Protein AF-A0A6I9VFE9-F1 (afdb_monomer_lite)

Radius of gyration: 20.97 Å; chains: 1; bounding box: 44×27×62 Å

Foldseek 3Di:
DVVPDDCPDPVNPPDDDPDDDDPDPDDPVRVVVLVPQAADPQLLVLLLVLLLVLVVLVVPPPDPVCVVVNVVSNVVSVVVSVVSLVVVVVVVSHDNVNSVVSNVNSNVVSVVCVVVVD

Sequence (118 aa):
MTDGTTCNDTVNADRYIEEFICTGNATPRMLKQMSLSFPSGHASFACFAMVYITVYLEKRMTWERCKMVKHFIQFLLLMFAWYTGLTRISDSQHHTTDVLAGSAIGAFYAIVLIRTLW

Secondary structure (DSSP, 8-state):
-TTS--TTSGGGTT---------S---HHHHHHHH--SS-HHHHHHHHHHHHHHHHHHHH---GGGHHHHHHHHHHHHHHHHHHHHHHHHTTSS-HHHHHHHHHHHHHHHHHHHHHH-

pLDDT: mean 72.45, std 9.39, range [44.44, 87.0]

Structure (mmCIF, N/CA/C/O backbone):
data_AF-A0A6I9VFE9-F1
#
_entry.id   AF-A0A6I9VFE9-F1
#
loop_
_atom_site.group_PDB
_atom_site.id
_atom_site.type_symbol
_atom_site.label_atom_id
_atom_site.label_alt_id
_atom_site.label_comp_id
_atom_site.label_asym_id
_atom_site.label_entity_id
_atom_site.label_seq_id
_atom_site.pdbx_PDB_ins_code
_atom_site.Cartn_x
_atom_site.Cartn_y
_atom_site.Cartn_z
_atom_site.occupancy
_atom_site.B_iso_or_equiv
_atom_site.auth_seq_id
_atom_site.auth_comp_id
_atom_site.auth_asym_id
_atom_site.auth_atom_id
_atom_site.pdbx_PDB_model_num
ATOM 1 N N . MET A 1 1 ? 20.873 -0.799 -29.988 1.00 65.56 1 MET A N 1
ATOM 2 C CA . MET A 1 1 ? 20.860 -2.277 -29.880 1.00 65.56 1 MET A CA 1
ATOM 3 C C . MET A 1 1 ? 22.196 -2.832 -30.356 1.00 65.56 1 MET A C 1
ATOM 5 O O . MET A 1 1 ? 23.015 -2.046 -30.826 1.00 65.56 1 MET A O 1
ATOM 9 N N . THR A 1 2 ? 22.433 -4.135 -30.217 1.00 67.56 2 THR A N 1
ATOM 10 C CA . THR A 1 2 ? 23.605 -4.839 -30.780 1.00 67.56 2 THR A CA 1
ATOM 11 C C . THR A 1 2 ? 23.714 -4.658 -32.301 1.00 67.56 2 THR A C 1
ATOM 13 O O . THR A 1 2 ? 24.816 -4.491 -32.811 1.00 67.56 2 THR A O 1
ATOM 16 N N . ASP A 1 3 ? 22.574 -4.519 -32.985 1.00 73.00 3 ASP A N 1
ATOM 17 C CA . ASP A 1 3 ? 22.470 -4.295 -34.437 1.00 73.00 3 ASP A CA 1
ATOM 18 C C . ASP A 1 3 ? 22.594 -2.819 -34.878 1.00 73.00 3 ASP A C 1
ATOM 20 O O . ASP A 1 3 ? 22.368 -2.484 -36.038 1.00 73.00 3 ASP A O 1
ATOM 24 N N . GLY A 1 4 ? 22.907 -1.894 -33.962 1.00 73.94 4 GLY A N 1
ATOM 25 C CA . GLY A 1 4 ? 23.059 -0.463 -34.276 1.00 73.94 4 GLY A CA 1
ATOM 26 C C . GLY A 1 4 ? 21.755 0.299 -34.558 1.00 73.94 4 GLY A C 1
ATOM 27 O O . GLY A 1 4 ? 21.775 1.527 -34.604 1.00 73.94 4 GLY A O 1
ATOM 28 N N . THR A 1 5 ? 20.617 -0.388 -34.669 1.00 77.94 5 THR A N 1
ATOM 29 C CA . THR A 1 5 ? 19.294 0.241 -34.788 1.00 77.94 5 THR A CA 1
ATOM 30 C C . THR A 1 5 ? 18.862 0.921 -33.487 1.00 77.94 5 THR A C 1
ATOM 32 O O . THR A 1 5 ? 19.332 0.593 -32.383 1.00 77.94 5 THR A O 1
ATOM 35 N N . THR A 1 6 ? 17.938 1.867 -33.622 1.00 77.38 6 THR A N 1
ATOM 36 C CA . THR A 1 6 ? 17.351 2.655 -32.534 1.00 77.38 6 THR A CA 1
ATOM 37 C C . THR A 1 6 ? 15.871 2.323 -32.336 1.00 77.38 6 THR A C 1
ATOM 39 O O . THR A 1 6 ? 15.223 1.733 -33.199 1.00 77.38 6 THR A O 1
ATOM 42 N N . CYS A 1 7 ? 15.306 2.735 -31.196 1.00 72.38 7 CYS A N 1
ATOM 43 C CA . CYS A 1 7 ? 13.876 2.567 -30.905 1.00 72.38 7 CYS A CA 1
ATOM 44 C C . CYS A 1 7 ? 12.956 3.404 -31.817 1.00 72.38 7 CYS A C 1
ATOM 46 O O . CYS A 1 7 ? 11.743 3.268 -31.726 1.00 72.38 7 CYS A O 1
ATOM 48 N N . ASN A 1 8 ? 13.517 4.284 -32.656 1.00 76.38 8 ASN A N 1
ATOM 49 C CA . ASN A 1 8 ? 12.765 5.121 -33.592 1.00 76.38 8 ASN A CA 1
ATOM 50 C C . ASN A 1 8 ? 12.681 4.509 -35.003 1.00 76.38 8 ASN A C 1
ATOM 52 O O . ASN A 1 8 ? 11.995 5.045 -35.871 1.00 76.38 8 ASN A O 1
ATOM 56 N N . ASP A 1 9 ? 13.390 3.404 -35.247 1.00 81.38 9 ASP A N 1
ATOM 57 C CA . ASP A 1 9 ? 13.343 2.712 -36.529 1.00 81.38 9 ASP A CA 1
ATOM 58 C C . ASP A 1 9 ? 12.048 1.904 -36.649 1.00 81.38 9 ASP A C 1
ATOM 60 O O . ASP A 1 9 ? 11.660 1.179 -35.732 1.00 81.38 9 ASP A O 1
ATOM 64 N N . THR A 1 10 ? 11.400 1.964 -37.814 1.00 79.06 10 THR A N 1
ATOM 65 C CA . THR A 1 10 ? 10.149 1.234 -38.100 1.00 79.06 10 THR A CA 1
ATOM 66 C C . THR A 1 10 ? 10.295 -0.285 -37.974 1.00 79.06 10 THR A C 1
ATOM 68 O O . THR A 1 10 ? 9.312 -0.979 -37.743 1.00 79.06 10 THR A O 1
ATOM 71 N N . VAL A 1 11 ? 11.524 -0.803 -38.066 1.00 76.31 11 VAL A N 1
ATOM 72 C CA . VAL A 1 11 ? 11.877 -2.219 -37.854 1.00 76.31 11 VAL A CA 1
ATOM 73 C C . VAL A 1 11 ? 11.676 -2.655 -36.393 1.00 76.31 11 VAL A C 1
ATOM 75 O O . VAL A 1 11 ? 11.444 -3.835 -36.122 1.00 76.31 11 VAL A O 1
ATOM 78 N N . ASN A 1 12 ? 11.739 -1.697 -35.464 1.00 72.25 12 ASN A N 1
ATOM 79 C CA . ASN A 1 12 ? 11.589 -1.895 -34.024 1.00 72.25 12 ASN A CA 1
ATOM 80 C C . ASN A 1 12 ? 10.240 -1.386 -33.490 1.00 72.25 12 ASN A C 1
ATOM 82 O O . ASN A 1 12 ? 10.003 -1.460 -32.285 1.00 72.25 12 ASN A O 1
ATOM 86 N N . ALA A 1 13 ? 9.350 -0.891 -34.358 1.00 72.94 13 ALA A N 1
ATOM 87 C CA . ALA A 1 13 ? 7.990 -0.537 -33.967 1.00 72.94 13 ALA A CA 1
ATOM 88 C C . ALA A 1 13 ? 7.231 -1.800 -33.513 1.00 72.94 13 ALA A C 1
ATOM 90 O O . ALA A 1 13 ? 7.292 -2.836 -34.173 1.00 72.94 13 ALA A O 1
ATOM 91 N N . ASP A 1 14 ? 6.559 -1.720 -32.360 1.00 70.69 14 ASP A N 1
ATOM 92 C CA . ASP A 1 14 ? 5.779 -2.799 -31.724 1.00 70.69 14 ASP A CA 1
ATOM 93 C C . ASP A 1 14 ? 6.543 -4.093 -31.378 1.00 70.69 14 ASP A C 1
ATOM 95 O O . ASP A 1 14 ? 5.938 -5.115 -31.041 1.00 70.69 14 ASP A O 1
ATOM 99 N N . ARG A 1 15 ? 7.881 -4.069 -31.403 1.00 72.12 15 ARG A N 1
ATOM 100 C CA . ARG A 1 15 ? 8.713 -5.209 -30.999 1.00 72.12 15 ARG A CA 1
ATOM 101 C C . ARG A 1 15 ? 9.185 -5.078 -29.558 1.00 72.12 15 ARG A C 1
ATOM 103 O O . ARG A 1 15 ? 9.679 -4.036 -29.138 1.00 72.12 15 ARG A O 1
ATOM 110 N N . TYR A 1 16 ? 9.079 -6.174 -28.810 1.00 67.50 16 TYR A N 1
ATOM 111 C CA . TYR A 1 16 ? 9.686 -6.279 -27.489 1.00 67.50 16 TYR A CA 1
ATOM 112 C C . TYR A 1 16 ? 11.200 -6.467 -27.640 1.00 67.50 16 TYR A C 1
ATOM 114 O O . TYR A 1 16 ? 11.651 -7.374 -28.338 1.00 67.50 16 TYR A O 1
ATOM 122 N N . ILE A 1 17 ? 11.980 -5.574 -27.031 1.00 70.50 17 ILE A N 1
ATOM 123 C CA . ILE A 1 17 ? 13.437 -5.518 -27.185 1.00 70.50 17 ILE A CA 1
ATOM 124 C C . ILE A 1 17 ? 14.071 -6.090 -25.922 1.00 70.50 17 ILE A C 1
ATOM 126 O O . ILE A 1 17 ? 14.070 -5.447 -24.874 1.00 70.50 17 ILE A O 1
ATOM 130 N N . GLU A 1 18 ? 14.621 -7.295 -26.030 1.00 69.12 18 GLU A N 1
ATOM 131 C CA . GLU A 1 18 ? 15.289 -7.978 -24.914 1.00 69.12 18 GLU A CA 1
ATOM 132 C C . GLU A 1 18 ? 16.775 -7.603 -24.817 1.00 69.12 18 GLU A C 1
ATOM 134 O O . GLU A 1 18 ? 17.320 -7.478 -23.721 1.00 69.12 18 GLU A O 1
ATOM 139 N N . GLU A 1 19 ? 17.421 -7.350 -25.959 1.00 68.94 19 GLU A N 1
ATOM 140 C CA . GLU A 1 19 ? 18.846 -7.030 -26.038 1.00 68.94 19 GLU A CA 1
ATOM 141 C C . GLU A 1 19 ? 19.082 -5.539 -26.300 1.00 68.94 19 GLU A C 1
ATOM 143 O O . GLU A 1 19 ? 18.986 -5.029 -27.422 1.00 68.94 19 GLU A O 1
ATOM 148 N N . PHE A 1 20 ? 19.443 -4.813 -25.244 1.00 71.75 20 PHE A N 1
ATOM 149 C CA . PHE A 1 20 ? 19.849 -3.416 -25.336 1.00 71.75 20 PHE A CA 1
ATOM 150 C C . PHE A 1 20 ? 21.112 -3.152 -24.516 1.00 71.75 20 PHE A C 1
ATOM 152 O O . PHE A 1 20 ? 21.334 -3.723 -23.451 1.00 71.75 20 PHE A O 1
ATOM 159 N N . ILE A 1 21 ? 21.949 -2.249 -25.025 1.00 69.94 21 ILE A N 1
ATOM 160 C CA . ILE A 1 21 ? 23.149 -1.782 -24.335 1.00 69.94 21 ILE A CA 1
ATOM 161 C C . ILE A 1 21 ? 22.813 -0.422 -23.729 1.00 69.94 21 ILE A C 1
ATOM 163 O O . ILE A 1 21 ? 22.579 0.545 -24.455 1.00 69.94 21 ILE A O 1
ATOM 167 N N . CYS A 1 22 ? 22.771 -0.349 -22.399 1.00 68.31 22 CYS A N 1
ATOM 168 C CA . CYS A 1 22 ? 22.639 0.919 -21.688 1.00 68.31 22 CYS A CA 1
ATOM 169 C C . CYS A 1 22 ? 23.935 1.725 -21.840 1.00 68.31 22 CYS A C 1
ATOM 171 O O . CYS A 1 22 ? 24.976 1.332 -21.325 1.00 68.31 22 CYS A O 1
ATOM 173 N N . THR A 1 23 ? 23.866 2.869 -22.520 1.00 71.31 23 THR A N 1
ATOM 174 C CA . THR A 1 23 ? 24.986 3.819 -22.660 1.00 71.31 23 THR A CA 1
ATOM 175 C C . THR A 1 23 ? 25.121 4.770 -21.465 1.00 71.31 23 THR A C 1
ATOM 177 O O . THR A 1 23 ? 26.096 5.513 -21.368 1.00 71.31 23 THR A O 1
ATOM 180 N N . GLY A 1 24 ? 24.153 4.760 -20.543 1.00 68.25 24 GLY A N 1
ATOM 181 C CA . GLY A 1 24 ? 24.204 5.521 -19.298 1.00 68.25 24 GLY A CA 1
ATOM 182 C C . GLY A 1 24 ? 25.145 4.887 -18.272 1.00 68.25 24 GLY A C 1
ATOM 183 O O . GLY A 1 24 ? 25.306 3.670 -18.232 1.00 68.25 24 GLY A O 1
ATOM 184 N N . ASN A 1 25 ? 25.722 5.712 -17.394 1.00 71.81 25 ASN A N 1
ATOM 185 C CA . ASN A 1 25 ? 26.590 5.286 -16.290 1.00 71.81 25 ASN A CA 1
ATOM 186 C C . ASN A 1 25 ? 25.761 4.626 -15.160 1.00 71.81 25 ASN A C 1
ATOM 188 O O . ASN A 1 25 ? 25.691 5.114 -14.031 1.00 71.81 25 ASN A O 1
ATOM 192 N N . ALA A 1 26 ? 25.020 3.571 -15.498 1.00 66.38 26 ALA A N 1
ATOM 193 C CA . ALA A 1 26 ? 24.091 2.895 -14.610 1.00 66.38 26 ALA A CA 1
ATOM 194 C C . ALA A 1 26 ? 24.828 1.820 -13.809 1.00 66.38 26 ALA A C 1
ATOM 196 O O . ALA A 1 26 ? 25.444 0.908 -14.357 1.00 66.38 26 ALA A O 1
ATOM 197 N N . THR A 1 27 ? 24.740 1.905 -12.484 1.00 75.38 27 THR A N 1
ATOM 198 C CA . THR A 1 27 ? 25.266 0.850 -11.614 1.00 75.38 27 THR A CA 1
ATOM 199 C C . THR A 1 27 ? 24.436 -0.435 -11.763 1.00 75.38 27 THR A C 1
ATOM 201 O O . THR A 1 27 ? 23.233 -0.366 -12.032 1.00 75.38 27 THR A O 1
ATOM 204 N N . PRO A 1 28 ? 25.011 -1.628 -11.516 1.00 71.06 28 PRO A N 1
ATOM 205 C CA . PRO A 1 28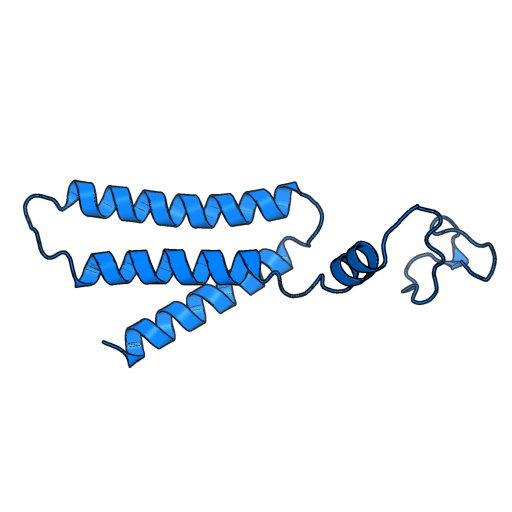 ? 24.279 -2.899 -11.598 1.00 71.06 28 PRO A CA 1
ATOM 206 C C . PRO A 1 28 ? 23.049 -2.958 -10.674 1.00 71.06 28 PRO A C 1
ATOM 208 O O . PRO A 1 28 ? 22.082 -3.662 -10.962 1.00 71.06 28 PRO A O 1
ATOM 211 N N . ARG A 1 29 ? 23.037 -2.171 -9.587 1.00 62.72 29 ARG A N 1
ATOM 212 C CA . ARG A 1 29 ? 21.851 -1.987 -8.735 1.00 62.72 29 ARG A CA 1
ATOM 213 C C . ARG A 1 29 ? 20.700 -1.292 -9.462 1.00 62.72 29 ARG A C 1
ATOM 215 O O . ARG A 1 29 ? 19.563 -1.725 -9.311 1.00 62.72 29 ARG A O 1
ATOM 222 N N . MET A 1 30 ? 20.984 -0.258 -10.252 1.00 62.47 30 MET A N 1
ATOM 223 C CA . MET A 1 30 ? 19.962 0.477 -11.004 1.00 62.47 30 MET A CA 1
ATOM 224 C C . MET A 1 30 ? 19.346 -0.396 -12.102 1.00 62.47 30 MET A C 1
ATOM 226 O O . MET A 1 30 ? 18.128 -0.424 -12.235 1.00 62.47 30 MET A O 1
ATOM 230 N N . LEU A 1 31 ? 20.162 -1.188 -12.806 1.00 67.31 31 LEU A N 1
ATOM 231 C CA . LEU A 1 31 ? 19.686 -2.146 -13.816 1.00 67.31 31 LEU A CA 1
ATOM 232 C C . LEU A 1 31 ? 18.778 -3.232 -13.212 1.00 67.31 31 LEU A C 1
ATOM 234 O O . LEU A 1 31 ? 17.743 -3.582 -13.781 1.00 67.31 31 LEU A O 1
ATOM 238 N N . LYS A 1 32 ? 19.118 -3.733 -12.017 1.00 65.06 32 LYS A N 1
ATOM 239 C CA . LYS A 1 32 ? 18.267 -4.691 -11.295 1.00 65.06 32 LYS A CA 1
ATOM 240 C C . LYS A 1 32 ? 16.954 -4.064 -10.816 1.00 65.06 32 LYS A C 1
ATOM 242 O O . LYS A 1 32 ? 15.925 -4.725 -10.791 1.00 65.06 32 LYS A O 1
ATOM 247 N N . GLN A 1 33 ? 16.976 -2.792 -10.436 1.00 59.78 33 GLN A N 1
ATOM 248 C CA . GLN A 1 33 ? 15.782 -2.084 -9.982 1.00 59.78 33 GLN A CA 1
ATOM 249 C C . GLN A 1 33 ? 14.823 -1.764 -11.140 1.00 59.78 33 GLN A C 1
ATOM 251 O O . GLN A 1 33 ? 13.615 -1.846 -10.953 1.00 59.78 33 GLN A O 1
ATOM 256 N N . MET A 1 34 ? 15.350 -1.494 -12.339 1.00 58.75 34 MET A N 1
ATOM 257 C CA . MET A 1 34 ? 14.564 -1.294 -13.568 1.00 58.75 34 MET A CA 1
ATOM 258 C C . MET A 1 34 ? 13.928 -2.583 -14.114 1.00 58.75 34 MET A C 1
ATOM 260 O O . MET A 1 34 ? 12.940 -2.514 -14.834 1.00 58.75 34 MET A O 1
ATOM 264 N N . SER A 1 35 ? 14.480 -3.756 -13.785 1.00 58.97 35 SER A N 1
ATOM 265 C CA . SER A 1 35 ? 13.918 -5.063 -14.176 1.00 58.97 35 SER A CA 1
ATOM 266 C C . SER A 1 35 ? 12.896 -5.608 -13.172 1.00 58.97 35 SER A C 1
ATOM 268 O O . SER A 1 35 ? 12.175 -6.554 -13.477 1.00 58.97 35 SER A O 1
ATOM 270 N N . LEU A 1 36 ? 12.789 -5.000 -11.986 1.00 56.25 36 LEU A N 1
ATOM 271 C CA . LEU A 1 36 ? 11.845 -5.368 -10.925 1.00 56.25 36 LEU A CA 1
ATOM 272 C C . LEU A 1 36 ? 10.607 -4.459 -10.927 1.00 56.25 36 LEU A C 1
ATOM 274 O O . LEU A 1 36 ? 10.153 -4.001 -9.879 1.00 56.25 36 LEU A O 1
ATOM 278 N N . SER A 1 37 ? 10.056 -4.196 -12.111 1.00 49.91 37 SER A N 1
ATOM 279 C CA . SER A 1 37 ? 8.913 -3.292 -12.275 1.00 49.91 37 SER A CA 1
ATOM 280 C C . SER A 1 37 ? 7.589 -3.867 -11.768 1.00 49.91 37 SER A C 1
ATOM 282 O O . SER A 1 37 ? 6.630 -3.121 -11.594 1.00 49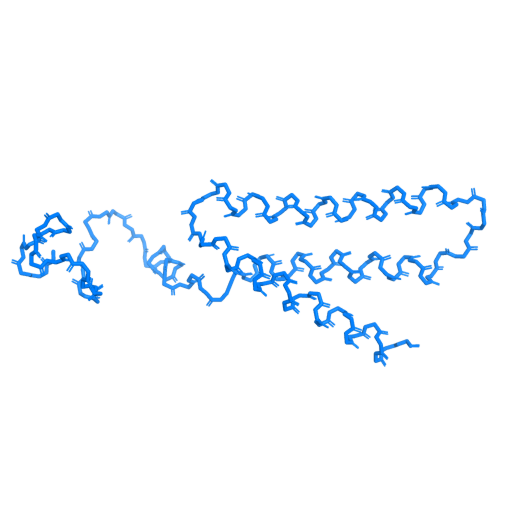.91 37 SER A O 1
ATOM 284 N N . PHE A 1 38 ? 7.527 -5.173 -11.483 1.00 44.44 38 PHE A N 1
ATOM 285 C CA . PHE A 1 38 ? 6.289 -5.842 -11.105 1.00 44.44 38 PHE A CA 1
ATOM 286 C C . PHE A 1 38 ? 6.478 -6.842 -9.960 1.00 44.44 38 PHE A C 1
ATOM 288 O O . PHE A 1 38 ? 7.282 -7.766 -10.106 1.00 44.44 38 PHE A O 1
ATOM 295 N N . PRO A 1 39 ? 5.700 -6.756 -8.861 1.00 52.47 39 PRO A N 1
ATOM 296 C CA . PRO A 1 39 ? 4.837 -5.657 -8.399 1.00 52.47 39 PRO A CA 1
ATOM 297 C C . PRO A 1 39 ? 5.577 -4.661 -7.476 1.00 52.47 39 PRO A C 1
ATOM 299 O O . PRO A 1 39 ? 6.578 -4.995 -6.843 1.00 52.47 39 PRO A O 1
ATOM 302 N N . SER A 1 40 ? 5.052 -3.437 -7.329 1.00 55.25 40 SER A N 1
ATOM 303 C CA . SER A 1 40 ? 5.624 -2.427 -6.422 1.00 55.25 40 SER A CA 1
ATOM 304 C C . SER A 1 40 ? 5.474 -2.827 -4.946 1.00 55.25 40 SER A C 1
ATOM 306 O O . SER A 1 40 ? 4.437 -2.594 -4.320 1.00 55.25 40 SER A O 1
ATOM 308 N N . GLY A 1 41 ? 6.538 -3.386 -4.360 1.00 62.81 41 GLY A N 1
ATOM 309 C CA . GLY A 1 41 ? 6.570 -3.799 -2.950 1.00 62.81 41 GLY A CA 1
ATOM 310 C C . GLY A 1 41 ? 6.310 -2.656 -1.956 1.00 62.81 41 GLY A C 1
ATOM 311 O O . GLY A 1 41 ? 5.717 -2.864 -0.898 1.00 62.81 41 GLY A O 1
ATOM 312 N N . HIS A 1 42 ? 6.692 -1.423 -2.309 1.00 66.44 42 HIS A N 1
ATOM 313 C CA . HIS A 1 42 ? 6.398 -0.241 -1.494 1.00 66.44 42 HIS A CA 1
ATOM 314 C C . HIS A 1 42 ? 4.902 0.097 -1.481 1.00 66.44 42 HIS A C 1
ATOM 316 O O . HIS A 1 42 ? 4.374 0.443 -0.425 1.00 66.44 42 HIS A O 1
ATOM 322 N N . ALA A 1 43 ? 4.216 -0.024 -2.624 1.00 65.50 43 ALA A N 1
ATOM 323 C CA . ALA A 1 43 ? 2.782 0.246 -2.717 1.00 65.50 43 ALA A CA 1
ATOM 324 C C . ALA A 1 43 ? 1.959 -0.826 -1.983 1.00 65.50 43 ALA A C 1
ATOM 326 O O . ALA A 1 43 ? 1.045 -0.490 -1.227 1.00 65.50 43 ALA A O 1
ATOM 327 N N . SER A 1 44 ? 2.319 -2.105 -2.137 1.00 68.44 44 SER A N 1
ATOM 328 C CA . SER A 1 44 ? 1.627 -3.204 -1.453 1.00 68.44 44 SER A CA 1
ATOM 329 C C . SER A 1 44 ? 1.808 -3.147 0.067 1.00 68.44 44 SER A C 1
ATOM 331 O O . SER A 1 44 ? 0.829 -3.297 0.798 1.00 68.44 44 SER A O 1
ATOM 333 N N . PHE A 1 45 ? 3.026 -2.878 0.560 1.00 74.62 45 PHE A N 1
ATOM 334 C CA . PHE A 1 45 ? 3.296 -2.769 1.999 1.00 74.62 45 PHE A CA 1
ATOM 335 C C . PHE A 1 45 ? 2.584 -1.568 2.634 1.00 74.62 45 PHE A C 1
ATOM 337 O O . PHE A 1 45 ? 1.947 -1.716 3.677 1.00 74.62 45 PHE A O 1
ATOM 344 N N . ALA A 1 46 ? 2.646 -0.395 1.993 1.00 76.56 46 ALA A N 1
ATOM 345 C CA . ALA A 1 46 ? 1.977 0.804 2.491 1.00 76.56 46 ALA A CA 1
ATOM 346 C C . ALA A 1 46 ? 0.453 0.616 2.550 1.00 76.56 46 ALA A C 1
ATOM 348 O O . ALA A 1 46 ? -0.168 0.935 3.564 1.00 76.56 46 ALA A O 1
ATOM 349 N N . CYS A 1 47 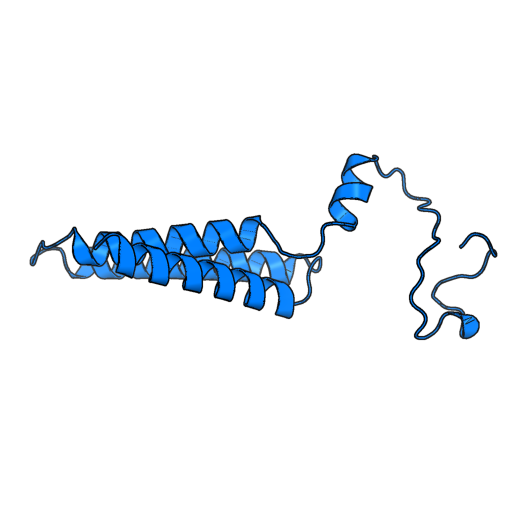? -0.144 0.040 1.502 1.00 76.31 47 CYS A N 1
ATOM 350 C CA . CYS A 1 47 ? -1.582 -0.210 1.463 1.00 76.31 47 CYS A CA 1
ATOM 351 C C . CYS A 1 47 ? -2.011 -1.221 2.538 1.00 76.31 47 CYS A C 1
ATOM 353 O O . CYS A 1 47 ? -2.928 -0.940 3.311 1.00 76.31 47 CYS A O 1
ATOM 355 N N . PHE A 1 48 ? -1.299 -2.346 2.658 1.00 80.88 48 PHE A N 1
ATOM 356 C CA . PHE A 1 48 ? -1.550 -3.345 3.696 1.00 80.88 48 PHE A CA 1
ATOM 357 C C . PHE A 1 48 ? -1.493 -2.742 5.110 1.00 80.88 48 PHE A C 1
ATOM 359 O O . PHE A 1 48 ? -2.438 -2.896 5.886 1.00 80.88 48 PHE A O 1
ATOM 366 N N . ALA A 1 49 ? -0.417 -2.016 5.434 1.00 82.56 49 ALA A N 1
ATOM 367 C CA . ALA A 1 49 ? -0.216 -1.444 6.763 1.00 82.56 49 ALA A CA 1
ATOM 368 C C . ALA A 1 49 ? -1.302 -0.416 7.121 1.00 82.56 49 ALA A C 1
ATOM 370 O O . ALA A 1 49 ? -1.887 -0.487 8.203 1.00 82.56 49 ALA A O 1
ATOM 371 N N . MET A 1 50 ? -1.617 0.510 6.211 1.00 81.69 50 MET A N 1
ATOM 372 C CA . MET A 1 50 ? -2.589 1.577 6.474 1.00 81.69 50 MET A CA 1
ATOM 373 C C . MET A 1 50 ? -4.023 1.042 6.600 1.00 81.69 50 MET A C 1
ATOM 375 O O . MET A 1 50 ? -4.760 1.478 7.490 1.00 81.69 50 MET A O 1
ATOM 379 N N . VAL A 1 51 ? -4.412 0.058 5.778 1.00 82.12 51 VAL A N 1
ATOM 380 C CA . VAL A 1 51 ? -5.734 -0.592 5.867 1.00 82.12 51 VAL A CA 1
ATOM 381 C C . VAL A 1 51 ? -5.848 -1.406 7.157 1.00 82.12 51 VAL A C 1
ATOM 383 O O . VAL A 1 51 ? -6.840 -1.274 7.878 1.00 82.12 51 VAL A O 1
ATOM 386 N N . TYR A 1 52 ? -4.822 -2.191 7.500 1.00 83.12 52 TYR A N 1
ATOM 387 C CA . TYR A 1 52 ? -4.810 -2.975 8.734 1.00 83.12 52 TYR A CA 1
ATOM 388 C C . TYR A 1 52 ? -4.930 -2.085 9.980 1.00 83.12 52 TYR A C 1
ATOM 390 O O . TYR A 1 52 ? -5.777 -2.339 10.837 1.00 83.12 52 TYR A O 1
ATOM 398 N N . ILE A 1 53 ? -4.146 -1.002 10.063 1.00 83.19 53 ILE A N 1
ATOM 399 C CA . ILE A 1 53 ? -4.178 -0.067 11.201 1.00 83.19 53 ILE A CA 1
ATOM 400 C C . ILE A 1 53 ? -5.542 0.627 11.308 1.00 83.19 53 ILE A C 1
ATOM 402 O O . ILE A 1 53 ? -6.072 0.761 12.410 1.00 83.19 53 ILE A O 1
ATOM 406 N N . THR A 1 54 ? -6.138 1.021 10.179 1.00 84.00 54 THR A N 1
ATOM 407 C CA . THR A 1 54 ? -7.464 1.664 10.133 1.00 84.00 54 THR A CA 1
ATOM 408 C C . THR A 1 54 ? -8.546 0.785 10.765 1.00 84.00 54 THR A C 1
ATOM 410 O O . THR A 1 54 ? -9.309 1.251 11.617 1.00 84.00 54 THR A O 1
ATOM 413 N N . VAL A 1 55 ? -8.591 -0.498 10.390 1.00 80.44 55 VAL A N 1
ATOM 414 C CA . VAL A 1 55 ? -9.591 -1.445 10.910 1.00 80.44 55 VAL A CA 1
ATOM 415 C C . VAL A 1 55 ? -9.266 -1.888 12.338 1.00 80.44 55 VAL A C 1
ATOM 417 O O . VAL A 1 55 ? -10.164 -2.053 13.164 1.00 80.44 55 VAL A O 1
ATOM 420 N N . TYR A 1 56 ? -7.985 -2.027 12.670 1.00 83.50 56 TYR A N 1
ATOM 421 C CA . TYR A 1 56 ? -7.548 -2.321 14.030 1.00 83.50 56 TYR A CA 1
ATOM 422 C C . TYR A 1 56 ? -7.944 -1.210 15.017 1.00 83.50 56 TYR A C 1
ATOM 424 O O . TYR A 1 56 ? -8.465 -1.497 16.098 1.00 83.50 56 TYR A O 1
ATOM 432 N N . LEU A 1 57 ? -7.760 0.059 14.635 1.00 80.62 57 LEU A N 1
ATOM 433 C CA . LEU A 1 57 ? -8.215 1.209 15.421 1.00 80.62 57 LEU A CA 1
ATOM 434 C C . LEU A 1 57 ? -9.739 1.218 15.576 1.00 80.62 57 LEU A C 1
ATOM 436 O O . LEU A 1 57 ? -10.226 1.521 16.665 1.00 80.62 57 LEU A O 1
ATOM 440 N N . GLU A 1 58 ? -10.485 0.836 14.533 1.00 81.94 58 GLU A N 1
ATOM 441 C CA . GLU A 1 58 ? -11.948 0.731 14.601 1.00 81.94 58 GLU A CA 1
ATOM 442 C C . GLU A 1 58 ? -12.396 -0.258 15.680 1.00 81.94 58 GLU A C 1
ATOM 444 O O . GLU A 1 58 ? -13.283 0.067 16.470 1.00 81.94 58 GLU A O 1
ATOM 449 N N . LYS A 1 59 ? -11.765 -1.439 15.735 1.00 76.06 59 LYS A N 1
ATOM 450 C CA . LYS A 1 59 ? -12.138 -2.502 16.678 1.00 76.06 59 LYS A CA 1
ATOM 451 C C . LYS A 1 59 ? -11.630 -2.274 18.102 1.00 76.06 59 LYS A C 1
ATOM 453 O O . LYS A 1 59 ? -12.323 -2.635 19.048 1.00 76.06 59 LYS A O 1
ATOM 458 N N . ARG A 1 60 ? -10.430 -1.711 18.279 1.00 81.38 60 ARG A N 1
ATOM 459 C CA . ARG A 1 60 ? -9.804 -1.580 19.609 1.00 81.38 60 ARG A CA 1
ATOM 460 C C . ARG A 1 60 ? -10.210 -0.302 20.347 1.00 81.38 60 ARG A C 1
ATOM 462 O O . ARG A 1 60 ? -10.139 -0.263 21.573 1.00 81.38 60 ARG A O 1
ATOM 469 N N . MET A 1 61 ? -10.623 0.742 19.629 1.00 71.31 61 MET A N 1
ATOM 470 C CA . MET A 1 61 ? -10.916 2.049 20.216 1.00 71.31 61 MET A CA 1
ATOM 471 C C . MET A 1 61 ? -12.430 2.235 20.421 1.00 71.31 61 MET A C 1
ATOM 473 O O . MET A 1 61 ? -13.126 2.817 19.592 1.00 71.31 61 MET A O 1
ATOM 477 N N . THR A 1 62 ? -12.944 1.752 21.557 1.00 69.00 62 THR A N 1
ATOM 478 C CA . THR A 1 62 ? -14.369 1.820 21.955 1.00 69.00 62 THR A CA 1
ATOM 479 C C . THR A 1 62 ? -14.761 3.126 22.666 1.00 69.00 62 THR A C 1
ATOM 481 O O . THR A 1 62 ? -15.822 3.220 23.276 1.00 69.00 62 THR A O 1
ATOM 484 N N . TRP A 1 63 ? -13.920 4.163 22.606 1.00 71.44 63 TRP A N 1
ATOM 485 C CA . TRP A 1 63 ? -14.126 5.395 23.372 1.00 71.44 63 TRP A CA 1
ATOM 486 C C . TRP A 1 63 ? -15.217 6.282 22.748 1.00 71.44 63 TRP A C 1
ATOM 488 O O . TRP A 1 63 ? -14.976 6.984 21.764 1.00 71.44 63 TRP A O 1
ATOM 498 N N . GLU A 1 64 ? -16.416 6.302 23.339 1.00 69.06 64 GLU A N 1
ATOM 499 C CA . GLU A 1 64 ? -17.578 7.027 22.792 1.00 69.06 64 GLU A CA 1
ATOM 500 C C . GLU A 1 64 ? -17.356 8.543 22.657 1.00 69.06 64 GLU A C 1
ATOM 502 O O . GLU A 1 64 ? -17.824 9.162 21.702 1.00 69.06 64 GLU A O 1
ATOM 507 N N . ARG A 1 65 ? -16.576 9.144 23.563 1.00 69.19 65 ARG A N 1
ATOM 508 C CA . ARG A 1 65 ? -16.306 10.593 23.577 1.00 69.19 65 ARG A CA 1
ATOM 509 C C . ARG A 1 65 ? -15.316 11.057 22.499 1.00 69.19 65 ARG A C 1
ATOM 511 O O . ARG A 1 65 ? -15.312 12.232 22.147 1.00 69.19 65 ARG A O 1
ATOM 518 N N . CYS A 1 66 ? -14.500 10.153 21.953 1.00 72.94 66 CYS A N 1
ATOM 519 C CA . CYS A 1 66 ? -13.438 10.468 20.985 1.00 72.94 66 CYS A CA 1
ATOM 520 C C . CYS A 1 66 ? -13.746 9.956 19.568 1.00 72.94 66 CYS A C 1
ATOM 522 O O . CYS A 1 66 ? -12.841 9.814 18.744 1.00 72.94 66 CYS A O 1
ATOM 524 N N . LYS A 1 67 ? -15.025 9.709 19.259 1.00 77.62 67 LYS A N 1
ATOM 525 C CA . LYS A 1 67 ? -15.478 9.185 17.959 1.00 77.62 67 LYS A CA 1
ATOM 526 C C . LYS A 1 67 ? -15.015 10.033 16.765 1.00 77.62 67 LYS A C 1
ATOM 528 O O . LYS A 1 67 ? -14.605 9.485 15.749 1.00 77.62 67 LYS A O 1
ATOM 533 N N . MET A 1 68 ? -15.011 11.362 16.908 1.00 79.62 68 MET A N 1
ATOM 534 C CA . MET A 1 68 ? -14.536 12.286 15.865 1.00 79.62 68 MET A CA 1
ATOM 535 C C . MET A 1 68 ? -13.038 12.136 15.578 1.00 79.62 68 MET A C 1
ATOM 537 O O . MET A 1 68 ? -12.635 12.041 14.423 1.00 79.62 68 MET A O 1
ATOM 541 N N . VAL A 1 69 ? -12.214 12.047 16.627 1.00 82.00 69 VAL A N 1
ATOM 542 C CA . VAL A 1 69 ? -10.761 11.856 16.491 1.00 82.00 69 VAL A CA 1
ATOM 543 C C . VAL A 1 69 ? -10.459 10.512 15.830 1.00 82.00 69 VAL A C 1
ATOM 545 O O . VAL A 1 69 ? -9.574 10.431 14.982 1.00 82.00 69 VAL A O 1
ATOM 548 N N . LYS A 1 70 ? -11.243 9.474 16.150 1.00 79.19 70 LYS A N 1
ATOM 549 C CA . LYS A 1 70 ? -11.131 8.154 15.520 1.00 79.19 70 LYS A CA 1
ATOM 550 C C . LYS A 1 70 ? -11.319 8.239 14.003 1.00 79.19 70 LYS A C 1
ATOM 552 O O . LYS A 1 70 ? -10.432 7.829 13.259 1.00 79.19 70 LYS A O 1
ATOM 557 N N . HIS A 1 71 ? -12.428 8.820 13.549 1.00 83.06 71 HIS A N 1
ATOM 558 C CA . HIS A 1 71 ? -12.705 8.956 12.117 1.00 83.06 71 HIS A CA 1
ATOM 559 C C . HIS A 1 71 ? -11.710 9.881 11.408 1.00 83.06 71 HIS A C 1
ATOM 561 O O . HIS A 1 71 ? -11.338 9.611 10.269 1.00 83.06 71 HIS A O 1
ATOM 567 N N . PHE A 1 72 ? -11.208 10.917 12.086 1.00 87.00 72 PHE A N 1
ATOM 568 C CA . PHE A 1 72 ? -10.170 11.791 11.541 1.00 87.00 72 PHE A CA 1
ATOM 569 C C . PHE A 1 72 ? -8.838 11.057 11.315 1.00 87.00 72 PHE A C 1
ATOM 571 O O . PHE A 1 72 ? -8.232 11.193 10.254 1.00 87.00 72 PHE A O 1
ATOM 578 N N . ILE A 1 73 ? -8.403 10.228 12.272 1.00 84.94 73 ILE A N 1
ATOM 579 C CA . ILE A 1 73 ? -7.186 9.412 12.130 1.00 84.94 73 ILE A CA 1
ATOM 580 C C . ILE A 1 73 ? -7.360 8.371 11.019 1.00 84.94 73 ILE A C 1
ATOM 582 O O . ILE A 1 73 ? -6.463 8.199 10.199 1.00 84.94 73 ILE A O 1
ATOM 586 N N . GLN A 1 74 ? -8.516 7.707 10.946 1.00 85.12 74 GLN A N 1
ATOM 587 C CA . GLN A 1 74 ? -8.817 6.756 9.869 1.00 85.12 74 GLN A CA 1
ATOM 588 C C . GLN A 1 74 ? -8.792 7.429 8.494 1.00 85.12 74 GLN A C 1
ATOM 590 O O . GLN A 1 74 ? -8.191 6.905 7.558 1.00 85.12 74 GLN A O 1
ATOM 595 N N . PHE A 1 75 ? -9.389 8.616 8.382 1.00 85.50 75 PHE A N 1
ATOM 596 C CA . PHE A 1 75 ? -9.351 9.407 7.158 1.00 85.50 75 PHE A CA 1
ATOM 597 C C . PHE A 1 75 ? -7.917 9.788 6.774 1.00 85.50 75 PHE A C 1
ATOM 599 O O . PHE A 1 75 ? -7.528 9.609 5.623 1.00 85.50 75 PHE A O 1
ATOM 606 N N . LEU A 1 76 ? -7.102 10.236 7.734 1.00 86.31 76 LEU A N 1
ATOM 607 C CA . LEU A 1 76 ? -5.688 10.541 7.507 1.00 86.31 76 LEU A CA 1
ATOM 608 C C . LEU A 1 76 ? -4.901 9.327 7.003 1.00 86.31 76 LEU A C 1
ATOM 610 O O . LEU A 1 76 ? -4.135 9.462 6.054 1.00 86.31 76 LEU A O 1
ATOM 614 N N . LEU A 1 77 ? -5.104 8.147 7.595 1.00 83.00 77 LEU A N 1
ATOM 615 C CA . LEU A 1 77 ? -4.423 6.914 7.183 1.00 83.00 77 LEU A CA 1
ATOM 616 C C . LEU A 1 77 ? -4.800 6.500 5.753 1.00 83.00 77 LEU A C 1
ATOM 618 O O . LEU A 1 77 ? -3.927 6.132 4.965 1.00 83.00 77 LEU A O 1
ATOM 622 N N . LEU A 1 78 ? -6.081 6.611 5.392 1.00 82.75 78 LEU A N 1
ATOM 623 C CA . LEU A 1 78 ? -6.553 6.339 4.032 1.00 82.75 78 LEU A CA 1
ATOM 624 C C . LEU A 1 78 ? -6.034 7.374 3.027 1.00 82.75 78 LEU A C 1
ATOM 626 O O . LEU A 1 78 ? -5.589 6.998 1.942 1.00 82.75 78 LEU A O 1
ATOM 630 N N . MET A 1 79 ? -6.014 8.656 3.397 1.00 81.50 79 MET A N 1
ATOM 631 C CA . MET A 1 79 ? -5.415 9.715 2.580 1.00 81.50 79 MET A CA 1
ATOM 632 C C . MET A 1 79 ? -3.915 9.498 2.386 1.00 81.50 79 MET A C 1
ATOM 634 O O . MET A 1 79 ? -3.402 9.759 1.302 1.00 81.50 79 MET A O 1
ATOM 638 N N . PHE A 1 80 ? -3.212 8.973 3.391 1.00 80.06 80 PHE A N 1
ATOM 639 C CA . PHE A 1 80 ? -1.795 8.636 3.275 1.00 80.06 80 PHE A CA 1
ATOM 640 C C . PHE A 1 80 ? -1.572 7.458 2.320 1.00 80.06 80 PHE A C 1
ATOM 642 O O . PHE A 1 80 ? -0.701 7.526 1.454 1.00 80.06 80 PHE A O 1
ATOM 649 N N . ALA A 1 81 ? -2.398 6.409 2.409 1.00 78.75 81 ALA A N 1
ATOM 650 C CA . ALA A 1 81 ? -2.373 5.302 1.453 1.00 78.75 81 ALA A CA 1
ATOM 651 C C . ALA A 1 81 ? -2.629 5.798 0.018 1.00 78.75 81 ALA A C 1
ATOM 653 O O . ALA A 1 81 ? -1.873 5.472 -0.900 1.00 78.75 81 ALA A O 1
ATOM 654 N N . TRP A 1 82 ? -3.629 6.663 -0.161 1.00 77.88 82 TRP A N 1
ATOM 655 C CA . TRP A 1 82 ? -3.936 7.288 -1.446 1.00 77.88 82 TRP A CA 1
ATOM 656 C C . TRP A 1 82 ? -2.777 8.146 -1.968 1.00 77.88 82 TRP A C 1
ATOM 658 O O . TRP A 1 82 ? -2.368 8.004 -3.119 1.00 77.88 82 TRP A O 1
ATOM 668 N N . TYR A 1 83 ? -2.189 8.983 -1.109 1.00 78.44 83 TYR A N 1
ATOM 669 C CA . TYR A 1 83 ? -1.035 9.817 -1.439 1.00 78.44 83 TYR A CA 1
ATOM 670 C C . TYR A 1 83 ? 0.162 8.972 -1.885 1.00 78.44 83 TYR A C 1
ATOM 672 O O . TYR A 1 83 ? 0.771 9.272 -2.911 1.00 78.44 83 TYR A O 1
ATOM 680 N N . THR A 1 84 ? 0.465 7.866 -1.196 1.00 72.81 84 THR A N 1
ATOM 681 C CA . THR A 1 84 ? 1.545 6.959 -1.623 1.00 72.81 84 THR A CA 1
ATOM 682 C C . THR A 1 84 ? 1.283 6.322 -2.991 1.00 72.81 84 THR A C 1
ATOM 684 O O . THR A 1 84 ? 2.224 6.167 -3.770 1.00 72.81 84 THR A O 1
ATOM 687 N N . GLY A 1 85 ? 0.021 6.027 -3.326 1.00 68.12 85 GLY A N 1
ATOM 688 C CA . GLY A 1 85 ? -0.377 5.584 -4.665 1.00 68.12 85 GLY A CA 1
ATOM 689 C C . GLY A 1 85 ? -0.178 6.674 -5.722 1.00 68.12 85 GLY A C 1
ATOM 690 O O . GLY A 1 85 ? 0.461 6.431 -6.743 1.00 68.12 85 GLY A O 1
ATOM 691 N N . LEU A 1 86 ? -0.636 7.900 -5.446 1.00 68.06 86 LEU A N 1
ATOM 692 C CA . LEU A 1 86 ? -0.465 9.051 -6.342 1.00 68.06 86 LEU A CA 1
ATOM 693 C C . LEU A 1 86 ? 1.005 9.397 -6.582 1.00 68.06 86 LEU A C 1
ATOM 695 O O . LEU A 1 86 ? 1.386 9.682 -7.714 1.00 68.06 86 LEU A O 1
ATOM 699 N N . THR A 1 87 ? 1.845 9.319 -5.548 1.00 67.38 87 THR A N 1
ATOM 700 C CA . THR A 1 87 ? 3.284 9.597 -5.684 1.00 67.38 87 THR A CA 1
ATOM 701 C C . THR A 1 87 ? 3.943 8.590 -6.637 1.00 67.38 87 THR A C 1
ATOM 703 O O . THR A 1 87 ? 4.833 8.950 -7.398 1.00 67.38 87 THR A O 1
ATOM 706 N N . ARG A 1 88 ? 3.461 7.337 -6.669 1.00 62.59 88 ARG A N 1
ATOM 707 C CA . ARG A 1 88 ? 3.962 6.291 -7.580 1.00 62.59 88 ARG A CA 1
ATOM 708 C C . ARG A 1 88 ? 3.469 6.432 -9.018 1.00 62.59 88 ARG A C 1
ATOM 710 O O . ARG A 1 88 ? 4.191 6.032 -9.925 1.00 62.59 88 ARG A O 1
ATOM 717 N N . ILE A 1 89 ? 2.288 7.016 -9.217 1.00 62.28 89 ILE A N 1
ATOM 718 C CA . ILE A 1 89 ? 1.772 7.386 -10.544 1.00 62.28 89 ILE A CA 1
ATOM 719 C C . ILE A 1 89 ? 2.540 8.602 -11.083 1.00 62.28 89 ILE A C 1
ATOM 721 O O . ILE A 1 89 ? 2.935 8.617 -12.245 1.00 62.28 89 ILE A O 1
ATOM 725 N N . SER A 1 90 ? 2.790 9.601 -10.228 1.00 54.50 90 SER A N 1
ATOM 726 C CA . SER A 1 90 ? 3.486 10.838 -10.600 1.00 54.50 90 SER A CA 1
ATOM 727 C C . SER A 1 90 ? 4.944 10.607 -11.008 1.00 54.50 90 SER A C 1
ATOM 729 O O . SER A 1 90 ? 5.446 11.327 -11.867 1.00 54.50 90 SER A O 1
ATOM 731 N N . ASP A 1 91 ? 5.616 9.601 -10.441 1.00 55.34 91 ASP A N 1
ATOM 732 C CA . ASP A 1 91 ? 7.014 9.282 -10.771 1.00 55.34 91 ASP A CA 1
ATOM 733 C C . ASP A 1 91 ? 7.196 8.555 -12.119 1.00 55.34 91 ASP A C 1
ATOM 735 O O . ASP A 1 91 ? 8.322 8.224 -12.481 1.00 55.34 91 ASP A O 1
ATOM 739 N N . SER A 1 92 ? 6.124 8.312 -12.890 1.00 52.50 92 SER A N 1
ATOM 740 C CA . SER A 1 92 ? 6.182 7.772 -14.266 1.00 52.50 92 SER A CA 1
ATOM 741 C C . SER A 1 92 ? 7.028 6.490 -14.434 1.00 52.50 92 SER A C 1
ATOM 743 O O . SER A 1 92 ? 7.518 6.216 -15.526 1.00 52.50 92 SER A O 1
ATOM 745 N N . GLN A 1 93 ? 7.221 5.701 -13.367 1.00 52.94 93 GLN A N 1
ATOM 746 C CA . GLN A 1 93 ? 8.019 4.463 -13.397 1.00 52.94 93 GLN A CA 1
ATOM 747 C C . GLN A 1 93 ? 7.177 3.183 -13.483 1.00 52.94 93 GLN A C 1
ATOM 749 O O . GLN A 1 93 ? 7.705 2.131 -13.834 1.00 52.94 93 GLN A O 1
ATOM 754 N N . HIS A 1 94 ? 5.877 3.255 -13.189 1.00 53.88 94 HIS A N 1
ATOM 755 C CA . HIS A 1 94 ? 4.962 2.114 -13.253 1.00 53.88 94 HIS A CA 1
ATOM 756 C C . HIS A 1 94 ? 3.664 2.505 -13.947 1.00 53.88 94 HIS A C 1
ATOM 758 O O . HIS A 1 94 ? 3.205 3.645 -13.833 1.00 53.88 94 HIS A O 1
ATOM 764 N N . HIS A 1 95 ? 3.056 1.556 -14.655 1.00 61.06 95 HIS A N 1
ATOM 765 C CA . HIS A 1 95 ? 1.723 1.768 -15.191 1.00 61.06 95 HIS A CA 1
ATOM 766 C C . HIS A 1 95 ? 0.731 1.890 -14.030 1.00 61.06 95 HIS A C 1
ATOM 768 O O . HIS A 1 95 ? 0.876 1.270 -12.974 1.00 61.06 95 HIS A O 1
ATOM 774 N N . THR A 1 96 ? -0.298 2.718 -14.207 1.00 60.72 96 THR A N 1
ATOM 775 C CA . THR A 1 96 ? -1.361 2.931 -13.208 1.00 60.72 96 THR A CA 1
ATOM 776 C C . THR A 1 96 ? -2.022 1.617 -12.775 1.00 60.72 96 THR A C 1
ATOM 778 O O . THR A 1 96 ? -2.475 1.495 -11.635 1.00 60.72 96 THR A O 1
ATOM 781 N N . THR A 1 97 ? -2.005 0.609 -13.652 1.00 60.47 97 THR A N 1
ATOM 782 C CA . THR A 1 97 ? -2.442 -0.772 -13.413 1.00 60.47 97 THR A CA 1
ATOM 783 C C . THR A 1 97 ? -1.676 -1.474 -12.294 1.00 60.47 97 THR A C 1
ATOM 785 O O . THR A 1 97 ? -2.261 -2.252 -11.542 1.00 60.47 97 THR A O 1
ATOM 788 N N . ASP A 1 98 ? -0.395 -1.167 -12.124 1.00 63.12 98 ASP A N 1
ATOM 789 C CA . ASP A 1 98 ? 0.522 -1.921 -11.260 1.00 63.12 98 ASP A CA 1
ATOM 790 C C . ASP A 1 98 ? 0.370 -1.456 -9.811 1.00 63.12 98 ASP A C 1
ATOM 792 O O . ASP A 1 98 ? 0.416 -2.245 -8.864 1.00 63.12 98 ASP A O 1
ATOM 796 N N . VAL A 1 99 ? 0.096 -0.158 -9.648 1.00 64.19 99 VAL A N 1
ATOM 797 C CA . VAL A 1 99 ? -0.303 0.449 -8.377 1.00 64.19 99 VAL A CA 1
ATOM 798 C C . VAL A 1 99 ? -1.670 -0.083 -7.951 1.00 64.19 99 VAL A C 1
ATOM 800 O O . VAL A 1 99 ? -1.830 -0.483 -6.800 1.00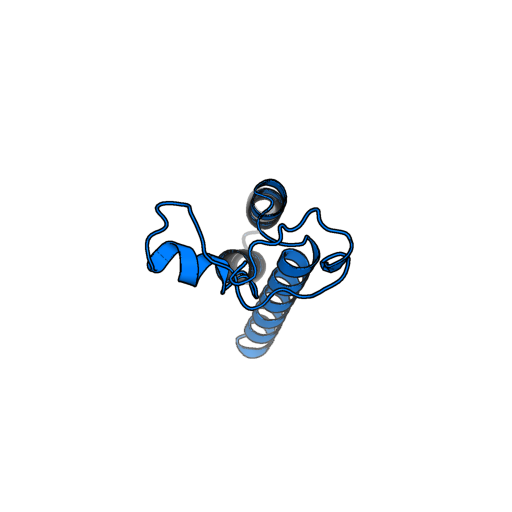 64.19 99 VAL A O 1
ATOM 803 N N . LEU A 1 100 ? -2.634 -0.162 -8.877 1.00 68.88 100 LEU A N 1
ATOM 804 C CA . LEU A 1 100 ? -3.978 -0.659 -8.579 1.00 68.88 100 LEU A CA 1
ATOM 805 C C . LEU A 1 100 ? -3.957 -2.137 -8.153 1.00 68.88 100 LEU A C 1
ATOM 807 O O . LEU A 1 100 ? -4.578 -2.502 -7.153 1.00 68.88 100 LEU A O 1
ATOM 811 N N . ALA A 1 101 ? -3.195 -2.973 -8.866 1.00 72.56 101 ALA A N 1
ATOM 812 C CA . ALA A 1 101 ? -3.007 -4.382 -8.531 1.00 72.56 101 ALA A CA 1
ATOM 813 C C . ALA A 1 101 ? -2.296 -4.555 -7.178 1.00 72.56 101 ALA A C 1
ATOM 815 O O . ALA A 1 101 ? -2.745 -5.339 -6.340 1.00 72.56 101 ALA A O 1
ATOM 816 N N . GLY A 1 102 ? -1.236 -3.780 -6.916 1.00 69.12 102 GLY A N 1
ATOM 817 C CA . GLY A 1 102 ? -0.528 -3.794 -5.633 1.00 69.12 102 GLY A CA 1
ATOM 818 C C . GLY A 1 102 ? -1.411 -3.376 -4.451 1.00 69.12 102 GLY A C 1
ATOM 819 O O . GLY A 1 102 ? -1.384 -4.023 -3.400 1.00 69.12 102 GLY A O 1
ATOM 820 N N . SER A 1 103 ? -2.240 -2.343 -4.629 1.00 72.56 103 SER A N 1
ATOM 821 C CA . SER A 1 103 ? -3.224 -1.915 -3.628 1.00 72.56 103 SER A CA 1
ATOM 822 C C . SER A 1 103 ? -4.319 -2.961 -3.407 1.00 72.56 103 SER A C 1
ATOM 824 O O . SER A 1 103 ? -4.671 -3.231 -2.260 1.00 72.56 103 SER A O 1
ATOM 826 N N . ALA A 1 104 ? -4.819 -3.603 -4.467 1.00 76.56 104 ALA A N 1
ATOM 827 C CA . ALA A 1 104 ? -5.818 -4.665 -4.354 1.00 76.56 104 ALA A CA 1
ATOM 828 C C .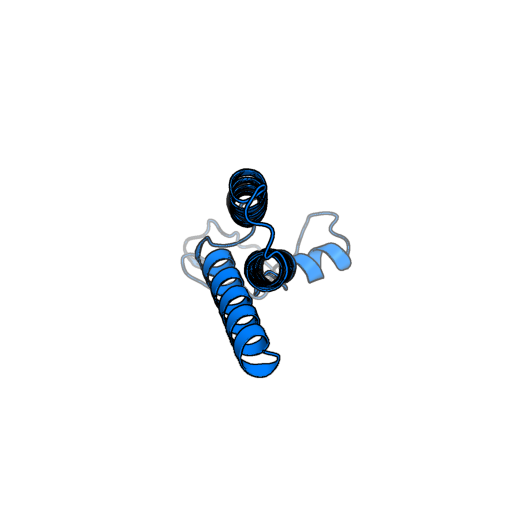 ALA A 1 104 ? -5.280 -5.882 -3.582 1.00 76.56 104 ALA A C 1
ATOM 830 O O . ALA A 1 104 ? -5.956 -6.392 -2.688 1.00 76.56 104 ALA A O 1
ATOM 831 N N . ILE A 1 105 ? -4.042 -6.305 -3.865 1.00 81.50 105 ILE A N 1
ATOM 832 C CA . ILE A 1 105 ? -3.375 -7.398 -3.140 1.00 81.50 105 ILE A CA 1
ATOM 833 C C . ILE A 1 105 ? -3.187 -7.022 -1.662 1.00 81.50 105 ILE A C 1
ATOM 835 O O . ILE A 1 105 ? -3.520 -7.812 -0.778 1.00 81.50 105 ILE A O 1
ATOM 839 N N . GLY A 1 106 ? -2.707 -5.806 -1.377 1.00 78.06 106 GLY A N 1
ATOM 840 C CA . GLY A 1 106 ? -2.534 -5.316 -0.006 1.00 78.06 106 GLY A CA 1
ATOM 841 C C . GLY A 1 106 ? -3.847 -5.273 0.783 1.00 78.06 106 GLY A C 1
ATOM 842 O O . GLY A 1 106 ? -3.898 -5.738 1.924 1.00 78.06 106 GLY A O 1
ATOM 843 N N . ALA A 1 107 ? -4.925 -4.789 0.160 1.00 77.88 107 ALA A N 1
ATOM 844 C CA . ALA A 1 107 ? -6.259 -4.770 0.755 1.00 77.88 107 ALA A CA 1
ATOM 845 C C . ALA A 1 107 ? -6.811 -6.186 0.989 1.00 77.88 107 ALA A C 1
ATOM 847 O O . ALA 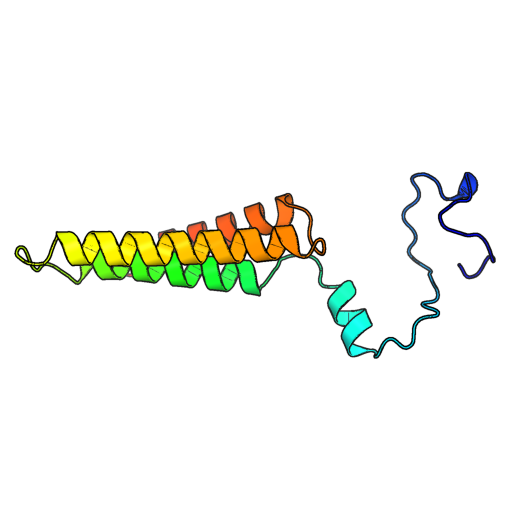A 1 107 ? -7.361 -6.458 2.056 1.00 77.88 107 ALA A O 1
ATOM 848 N N . PHE A 1 108 ? -6.621 -7.104 0.036 1.00 83.81 108 PHE A N 1
ATOM 849 C CA . PHE A 1 108 ? -7.039 -8.499 0.170 1.00 83.81 108 PHE A CA 1
ATOM 850 C C . PHE A 1 108 ? -6.376 -9.173 1.377 1.00 83.81 108 PHE A C 1
ATOM 852 O O . PHE A 1 108 ? -7.074 -9.709 2.239 1.00 83.81 108 PHE A O 1
ATOM 859 N N . TYR A 1 109 ? -5.047 -9.079 1.499 1.00 82.44 109 TYR A N 1
ATOM 860 C CA . TYR A 1 109 ? -4.326 -9.636 2.649 1.00 82.44 109 TYR A CA 1
ATOM 861 C C . TYR A 1 109 ? -4.739 -8.986 3.970 1.00 82.44 109 TYR A C 1
ATOM 863 O O . TYR A 1 109 ? -4.898 -9.691 4.967 1.00 82.44 109 TYR A O 1
ATOM 871 N N . ALA A 1 110 ? -4.956 -7.667 3.989 1.00 82.06 110 ALA A N 1
ATOM 872 C CA . ALA A 1 110 ? -5.432 -6.982 5.185 1.00 82.06 110 ALA A CA 1
ATOM 873 C C . ALA A 1 110 ? -6.796 -7.532 5.632 1.00 82.06 110 ALA A C 1
ATOM 875 O O . ALA A 1 110 ? -6.950 -7.900 6.796 1.00 82.06 110 ALA A O 1
ATOM 876 N N . ILE A 1 111 ? -7.759 -7.669 4.713 1.00 81.06 111 ILE A N 1
ATOM 877 C CA . ILE A 1 111 ? -9.096 -8.210 5.006 1.00 81.06 111 ILE A CA 1
ATOM 878 C C . ILE A 1 111 ? -9.013 -9.660 5.495 1.00 81.06 111 ILE A C 1
ATOM 880 O O . ILE A 1 111 ? -9.654 -10.003 6.489 1.00 81.06 111 ILE A O 1
ATOM 884 N N . VAL A 1 112 ? -8.216 -10.505 4.832 1.00 85.25 112 VAL A N 1
ATOM 885 C CA . VAL A 1 112 ? -8.030 -11.911 5.225 1.00 85.25 112 VAL A CA 1
ATOM 886 C C . VAL A 1 112 ? -7.446 -12.007 6.632 1.00 85.25 112 VAL A C 1
ATOM 888 O O . VAL A 1 112 ? -7.987 -12.740 7.460 1.00 85.25 112 VAL A O 1
ATOM 891 N N . LEU A 1 113 ? -6.393 -11.247 6.944 1.00 84.50 113 LEU A N 1
ATOM 892 C CA . LEU A 1 113 ? -5.795 -11.261 8.280 1.00 84.50 113 LEU A CA 1
ATOM 893 C C . LEU A 1 113 ? -6.754 -10.747 9.345 1.00 84.50 113 LEU A C 1
ATOM 895 O O . LEU A 1 113 ? -6.877 -11.378 10.389 1.00 84.50 113 LEU A O 1
ATOM 899 N N . ILE A 1 114 ? -7.466 -9.650 9.083 1.00 82.44 114 ILE A N 1
ATOM 900 C CA . ILE A 1 114 ? -8.473 -9.128 10.013 1.00 82.44 114 ILE A CA 1
ATOM 901 C C . ILE A 1 114 ? -9.540 -10.188 10.291 1.00 82.44 114 ILE A C 1
ATOM 903 O O . ILE A 1 114 ? -9.926 -10.353 11.439 1.00 82.44 114 ILE A O 1
ATOM 907 N N . ARG A 1 115 ? -9.999 -10.909 9.263 1.00 80.81 115 ARG A N 1
ATOM 908 C CA . ARG A 1 115 ? -11.031 -11.947 9.391 1.00 80.81 115 ARG A CA 1
ATOM 909 C C . ARG A 1 115 ? -10.532 -13.239 10.045 1.00 80.81 115 ARG A C 1
ATOM 911 O O . ARG A 1 115 ? -11.342 -14.014 10.532 1.00 80.81 115 ARG A O 1
ATOM 918 N N . THR A 1 116 ? -9.231 -13.508 9.991 1.00 83.94 116 THR A N 1
ATOM 919 C CA . THR A 1 116 ? -8.644 -14.740 10.542 1.00 83.94 116 THR A CA 1
ATOM 920 C C . THR A 1 116 ? -8.154 -14.541 11.978 1.00 83.94 116 THR A C 1
ATOM 922 O O . THR A 1 116 ? -8.206 -15.469 12.777 1.00 83.94 116 THR A O 1
ATOM 925 N N . LEU A 1 117 ? -7.669 -13.341 12.313 1.00 77.81 117 LEU A N 1
ATOM 926 C CA . LEU A 1 117 ? -7.121 -13.008 13.635 1.00 77.81 117 LEU A CA 1
ATOM 927 C C . LEU A 1 117 ? -8.170 -12.465 14.622 1.00 77.81 117 LEU A C 1
ATOM 929 O O . LEU A 1 117 ? -7.850 -12.325 15.802 1.00 77.81 117 LEU A O 1
ATOM 933 N N . TRP A 1 118 ? -9.381 -12.139 14.160 1.00 67.06 118 TRP A N 1
ATOM 934 C CA . TRP A 1 118 ? -10.469 -11.545 14.949 1.00 67.06 118 TRP A CA 1
ATOM 935 C C . TRP A 1 118 ? -11.821 -12.128 14.564 1.00 67.06 118 TRP A C 1
ATOM 937 O O . TRP A 1 118 ? -12.740 -12.007 15.404 1.00 67.06 118 TRP A O 1
#